Protein AF-A0A410MDQ2-F1 (afdb_monomer)

Radius of gyration: 14.87 Å; Cα contacts (8 Å, |Δi|>4): 51; chains: 1; bounding box: 55×21×25 Å

Nearest PDB structures (foldseek):
  1ryk-assembly1_A  TM=6.149E-01  e=4.087E+00  Escherichia coli

pLDDT: mean 84.36, std 13.73, range [40.88, 95.88]

Solvent-accessible surface area (backbone atoms only — not comparable to full-atom values): 4234 Å² total; per-residue (Å²): 140,90,84,89,83,85,77,73,80,76,76,79,82,50,63,76,84,68,42,50,72,88,74,48,89,54,58,86,84,36,70,71,33,50,50,38,40,49,53,40,51,48,53,26,50,48,45,16,65,76,68,73,50,52,68,69,56,15,46,53,48,48,50,61,56,37,74,103

Secondary structure (DSSP, 8-state):
---------------TT---TTT--S-TTSHHHHHHHHHHHHHHHHHHHHHT--HHHHHHHHHHHH--

Structure (mmCIF, N/CA/C/O backbone):
data_AF-A0A410MDQ2-F1
#
_entry.id   AF-A0A410MDQ2-F1
#
loop_
_atom_site.group_PDB
_atom_site.id
_atom_site.type_symbol
_atom_site.label_atom_id
_atom_site.label_alt_id
_atom_site.label_comp_id
_atom_site.label_asym_id
_atom_site.label_entity_id
_atom_site.label_seq_id
_atom_site.pdbx_PDB_ins_code
_atom_site.Cartn_x
_atom_site.Cartn_y
_atom_site.Cartn_z
_atom_site.occupancy
_atom_site.B_iso_or_equiv
_atom_site.auth_seq_id
_atom_site.auth_comp_id
_atom_site.auth_asym_id
_atom_site.auth_atom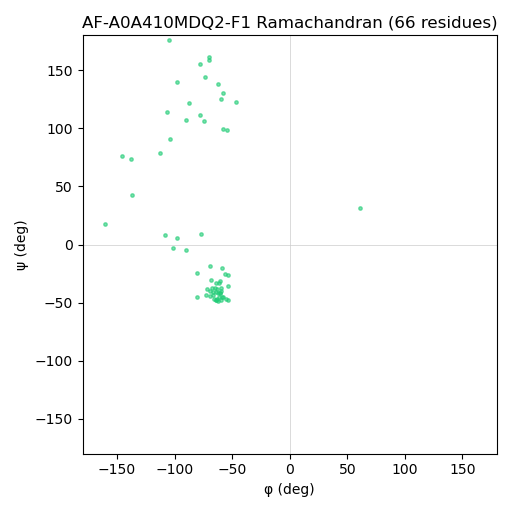_id
_atom_site.pdbx_PDB_model_num
ATOM 1 N N . MET A 1 1 ? -41.730 -0.554 6.609 1.00 40.88 1 MET A N 1
ATOM 2 C CA . MET A 1 1 ? -40.996 -0.315 5.349 1.00 40.88 1 MET A CA 1
ATOM 3 C C . MET A 1 1 ? -39.537 -0.601 5.664 1.00 40.88 1 MET A C 1
ATOM 5 O O . MET A 1 1 ? -38.832 0.274 6.141 1.00 40.88 1 MET A O 1
ATOM 9 N N . GLU A 1 2 ? -39.148 -1.871 5.571 1.00 50.28 2 GLU A N 1
ATOM 10 C CA . GLU A 1 2 ? -37.831 -2.368 5.986 1.00 50.28 2 GLU A CA 1
ATOM 11 C C . GLU A 1 2 ? -36.987 -2.614 4.733 1.00 50.28 2 GLU A C 1
ATOM 13 O O . GLU A 1 2 ? -37.047 -3.675 4.125 1.00 50.28 2 GLU A O 1
ATOM 18 N N . GLN A 1 3 ? -36.238 -1.599 4.304 1.00 51.41 3 GLN A N 1
ATOM 19 C CA . GLN A 1 3 ? -35.201 -1.734 3.277 1.00 51.41 3 GLN A CA 1
ATOM 20 C C . GLN A 1 3 ? -33.977 -0.922 3.714 1.00 51.41 3 GLN A C 1
ATOM 22 O O . GLN A 1 3 ? -33.715 0.163 3.208 1.00 51.41 3 GLN A O 1
ATOM 27 N N . MET A 1 4 ? -33.247 -1.434 4.707 1.00 53.12 4 MET A N 1
ATOM 28 C CA . MET A 1 4 ? -31.939 -0.905 5.129 1.00 53.12 4 MET A CA 1
ATOM 29 C C . MET A 1 4 ? -30.937 -2.039 5.398 1.00 53.12 4 MET A C 1
ATOM 31 O O . MET A 1 4 ? -30.220 -2.023 6.391 1.00 53.12 4 MET A O 1
ATOM 35 N N . ALA A 1 5 ? -30.891 -3.055 4.540 1.00 56.62 5 ALA A N 1
ATOM 36 C CA . ALA A 1 5 ? -29.936 -4.152 4.685 1.00 56.62 5 ALA A CA 1
ATOM 37 C C . ALA A 1 5 ? -29.492 -4.640 3.307 1.00 56.62 5 ALA A C 1
ATOM 39 O O . ALA A 1 5 ? -30.026 -5.630 2.835 1.00 56.62 5 ALA A O 1
ATOM 40 N N . LEU A 1 6 ? -28.607 -3.912 2.615 1.00 48.62 6 LEU A N 1
ATOM 41 C CA . LEU A 1 6 ? -28.032 -4.387 1.339 1.00 48.62 6 LEU A CA 1
ATOM 42 C C . LEU A 1 6 ? -26.723 -3.692 0.916 1.00 48.62 6 LEU A C 1
ATOM 44 O O . LEU A 1 6 ? -26.323 -3.779 -0.239 1.00 48.62 6 LEU A O 1
ATOM 48 N N . PHE A 1 7 ? -26.026 -3.027 1.837 1.00 56.25 7 PHE A N 1
ATOM 49 C CA . PHE A 1 7 ? -24.622 -2.684 1.620 1.00 56.25 7 PHE A CA 1
ATOM 50 C C . PHE A 1 7 ? -23.820 -3.493 2.623 1.00 56.25 7 PHE A C 1
ATOM 52 O O . PHE A 1 7 ? -23.456 -2.995 3.686 1.00 56.25 7 PHE A O 1
ATOM 59 N N . GLU A 1 8 ? -23.625 -4.777 2.311 1.00 56.78 8 GLU A N 1
ATOM 60 C CA . GLU A 1 8 ? -22.532 -5.533 2.912 1.00 56.78 8 GLU A CA 1
ATOM 61 C C . GLU A 1 8 ? -21.290 -4.652 2.804 1.00 56.78 8 GLU A C 1
ATOM 63 O O . GLU A 1 8 ? -20.956 -4.146 1.728 1.00 56.78 8 GLU A O 1
ATOM 68 N N . SER A 1 9 ? -20.676 -4.366 3.946 1.00 56.97 9 SER A N 1
ATOM 69 C CA . SER A 1 9 ? -19.380 -3.717 4.016 1.00 56.97 9 SER A CA 1
ATOM 70 C C . SER A 1 9 ? -18.427 -4.548 3.166 1.00 56.97 9 SER A C 1
ATOM 72 O O . SER A 1 9 ? -17.993 -5.602 3.616 1.00 56.97 9 SER A O 1
ATOM 74 N N . VAL A 1 10 ? -18.193 -4.113 1.922 1.00 65.88 10 VAL A N 1
ATOM 75 C CA . VAL A 1 10 ? -17.336 -4.802 0.954 1.00 65.88 10 VAL A CA 1
ATOM 76 C C . VAL A 1 10 ? -15.964 -4.919 1.592 1.00 65.88 10 VAL A C 1
ATOM 78 O O . VAL A 1 10 ? -15.218 -3.936 1.629 1.00 65.88 10 VAL A O 1
ATOM 81 N N . GLU A 1 11 ? -15.672 -6.094 2.147 1.00 71.81 11 GLU A N 1
ATOM 82 C CA . GLU A 1 11 ? -14.398 -6.362 2.788 1.00 71.81 11 GLU A CA 1
ATOM 83 C C . GLU A 1 11 ? -13.307 -6.165 1.742 1.00 71.81 11 GLU A C 1
ATOM 85 O O . GLU A 1 11 ? -13.354 -6.685 0.626 1.00 71.81 11 GLU A O 1
ATOM 90 N N . ILE A 1 12 ? -12.350 -5.305 2.076 1.00 80.94 12 ILE A N 1
ATOM 91 C CA . ILE A 1 12 ? -11.230 -5.030 1.193 1.00 80.94 12 ILE A CA 1
ATOM 92 C C . ILE A 1 12 ? -10.306 -6.234 1.266 1.00 80.94 12 ILE A C 1
ATOM 94 O O . ILE A 1 12 ? -9.581 -6.385 2.244 1.00 80.94 12 ILE A O 1
ATOM 98 N N . GLU A 1 13 ? -10.293 -7.056 0.227 1.00 85.44 13 GLU A N 1
ATOM 99 C CA . GLU A 1 13 ? -9.265 -8.077 0.057 1.00 85.44 13 GLU A CA 1
ATOM 100 C C . GLU A 1 13 ? -8.065 -7.471 -0.677 1.00 85.44 13 GLU A C 1
ATOM 102 O O . GLU A 1 13 ? -8.188 -6.943 -1.785 1.00 85.44 13 GLU A O 1
ATOM 107 N N . VAL A 1 14 ? -6.886 -7.519 -0.050 1.00 88.38 14 VAL A N 1
ATOM 108 C CA . VAL A 1 14 ? -5.630 -7.063 -0.658 1.00 88.38 14 VAL A CA 1
ATOM 109 C C . VAL A 1 14 ? -4.790 -8.286 -1.020 1.00 88.38 14 VAL A C 1
ATOM 111 O O . VAL A 1 14 ? -4.308 -8.972 -0.119 1.00 88.38 14 VAL A O 1
ATOM 114 N N . PRO A 1 15 ? -4.544 -8.560 -2.314 1.00 88.94 15 PRO A N 1
ATOM 115 C CA . PRO A 1 15 ? -3.702 -9.682 -2.706 1.00 88.94 15 PRO A CA 1
ATOM 116 C C . PRO A 1 15 ? -2.264 -9.520 -2.197 1.00 88.94 15 PRO A C 1
ATOM 118 O O . PRO A 1 15 ? -1.664 -8.452 -2.348 1.00 88.94 15 PRO A O 1
ATOM 121 N N . GLN A 1 16 ? -1.653 -10.603 -1.704 1.00 87.88 16 GLN A N 1
ATOM 122 C CA . GLN A 1 16 ? -0.242 -10.614 -1.272 1.00 87.88 16 GLN A CA 1
ATOM 123 C C . GLN A 1 16 ? 0.748 -10.239 -2.388 1.00 87.88 16 GLN A C 1
ATOM 125 O O . GLN A 1 16 ? 1.873 -9.814 -2.127 1.00 87.88 16 GLN A O 1
ATOM 130 N N . SER A 1 17 ? 0.335 -10.354 -3.652 1.00 88.19 17 SER A N 1
ATOM 131 C CA . SER A 1 17 ? 1.128 -9.920 -4.803 1.00 88.19 17 SER A CA 1
ATOM 132 C C . SER A 1 17 ? 1.273 -8.398 -4.909 1.00 88.19 17 SER A C 1
ATOM 134 O O . SER A 1 17 ? 2.166 -7.930 -5.617 1.00 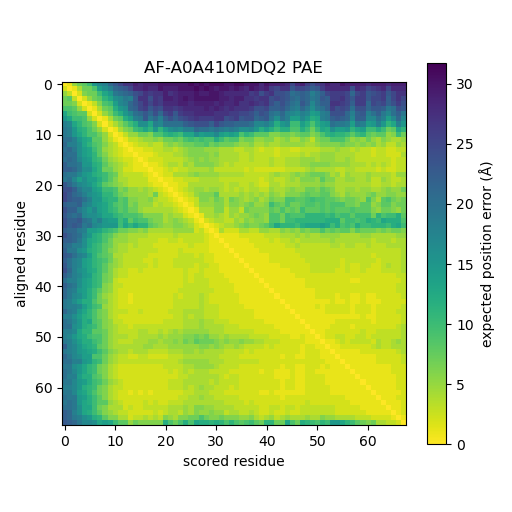88.19 17 SER A O 1
ATOM 136 N N . VAL A 1 18 ? 0.410 -7.617 -4.247 1.00 88.50 18 VAL A N 1
ATOM 137 C CA . VAL A 1 18 ? 0.475 -6.151 -4.261 1.00 88.50 18 VAL A CA 1
ATOM 138 C C . VAL A 1 18 ? 1.583 -5.694 -3.318 1.00 88.50 18 VAL A C 1
ATOM 140 O O . VAL A 1 18 ? 1.502 -5.818 -2.094 1.00 88.50 18 VAL A O 1
ATOM 143 N N . LYS A 1 19 ? 2.640 -5.139 -3.908 1.00 88.38 19 LYS A N 1
ATOM 144 C CA . LYS A 1 19 ? 3.814 -4.658 -3.180 1.00 88.38 19 LYS A CA 1
ATOM 145 C C . LYS A 1 19 ? 3.732 -3.162 -2.959 1.00 88.38 19 LYS A C 1
ATOM 147 O O . LYS A 1 19 ? 3.361 -2.411 -3.861 1.00 88.38 19 LYS A O 1
ATOM 152 N N . SER A 1 20 ? 4.136 -2.718 -1.775 1.00 88.62 20 SER A N 1
ATOM 153 C CA . SER A 1 20 ? 4.386 -1.301 -1.559 1.00 88.62 20 SER A CA 1
ATOM 154 C C . SER A 1 20 ? 5.640 -0.853 -2.323 1.00 88.62 20 SER A C 1
ATOM 156 O O . SER A 1 20 ? 6.524 -1.666 -2.611 1.00 88.62 20 SER A O 1
ATOM 158 N N . PRO A 1 21 ? 5.782 0.453 -2.609 1.00 85.69 21 PRO A N 1
ATOM 159 C CA . PRO A 1 21 ? 6.970 0.978 -3.281 1.00 85.69 21 PRO A CA 1
ATOM 160 C C . PRO A 1 21 ? 8.290 0.660 -2.563 1.00 85.69 21 PRO A C 1
ATOM 162 O O . PRO A 1 21 ? 9.325 0.596 -3.214 1.00 85.69 21 PRO A O 1
ATOM 165 N N . LEU A 1 22 ? 8.257 0.444 -1.240 1.00 85.31 22 LEU A N 1
ATOM 166 C CA . LEU A 1 22 ? 9.436 0.101 -0.436 1.00 85.31 22 LEU A CA 1
ATOM 167 C C . LEU A 1 22 ? 9.819 -1.384 -0.526 1.00 85.31 22 LEU A C 1
ATOM 169 O O . LEU A 1 22 ? 10.974 -1.727 -0.314 1.00 85.31 22 LEU A O 1
ATOM 173 N N . GLU A 1 23 ? 8.868 -2.261 -0.849 1.00 84.81 23 GLU A N 1
ATOM 174 C CA . GLU A 1 23 ? 9.092 -3.707 -1.018 1.00 84.81 23 GLU A CA 1
ATOM 175 C C . GLU A 1 23 ? 9.454 -4.073 -2.465 1.00 84.81 23 GLU A C 1
ATOM 177 O O . GLU A 1 23 ? 9.703 -5.234 -2.808 1.00 84.81 23 GLU A O 1
ATOM 182 N N . CYS A 1 24 ? 9.421 -3.086 -3.358 1.00 84.44 24 CYS A N 1
ATOM 183 C CA . CYS A 1 24 ? 9.571 -3.298 -4.778 1.00 8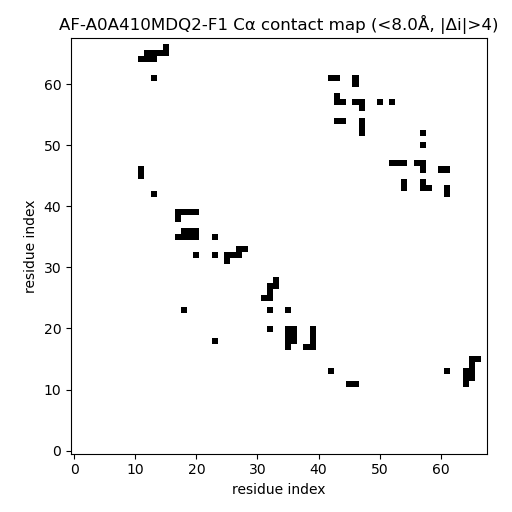4.44 24 CYS A CA 1
ATOM 184 C C . CYS A 1 24 ? 11.048 -3.224 -5.187 1.00 84.44 24 CYS A C 1
ATOM 186 O O . CYS A 1 24 ? 11.620 -2.148 -5.312 1.00 84.44 24 CYS A O 1
ATOM 188 N N . ASN A 1 25 ? 11.646 -4.375 -5.505 1.00 85.12 25 ASN A N 1
ATOM 189 C CA . ASN A 1 25 ? 13.035 -4.478 -5.988 1.00 85.12 25 ASN A CA 1
ATOM 190 C C . ASN A 1 25 ? 13.217 -4.086 -7.473 1.00 85.12 25 ASN A C 1
ATOM 192 O O . ASN A 1 25 ? 14.267 -4.326 -8.070 1.00 85.12 25 ASN A O 1
ATOM 196 N N . LYS A 1 26 ? 12.178 -3.536 -8.114 1.00 84.06 26 LYS A N 1
ATOM 197 C CA . LYS A 1 26 ? 12.217 -3.106 -9.520 1.00 84.06 26 LYS A CA 1
ATOM 198 C C . LYS A 1 26 ? 12.947 -1.766 -9.643 1.00 84.06 26 LYS A C 1
ATOM 200 O O . LYS A 1 26 ? 12.947 -0.957 -8.721 1.00 84.06 26 LYS A O 1
ATOM 205 N N . LYS A 1 27 ? 13.517 -1.485 -10.821 1.00 85.81 27 LYS A N 1
ATOM 206 C CA . LYS A 1 27 ? 14.120 -0.170 -11.099 1.00 85.81 27 LYS A CA 1
ATOM 207 C C . LYS A 1 27 ? 13.066 0.929 -10.919 1.00 85.81 27 LYS A C 1
ATOM 209 O O . LYS A 1 27 ? 12.001 0.838 -11.528 1.00 85.81 27 LYS A O 1
ATOM 214 N N . MET A 1 28 ? 13.403 1.973 -10.162 1.00 76.88 28 MET A N 1
ATOM 215 C CA . MET A 1 28 ? 12.513 3.077 -9.758 1.00 76.88 28 MET A CA 1
ATOM 216 C C . MET A 1 28 ? 11.791 3.775 -10.929 1.00 76.88 28 MET A C 1
ATOM 218 O O . MET A 1 28 ? 10.685 4.270 -10.765 1.00 76.88 28 MET A O 1
ATOM 222 N N . ASN A 1 29 ? 12.374 3.749 -12.132 1.00 82.38 29 ASN A N 1
ATOM 223 C CA . ASN A 1 29 ? 11.792 4.361 -13.336 1.00 82.38 29 ASN A CA 1
ATOM 224 C C . ASN A 1 29 ? 11.266 3.334 -14.351 1.00 82.38 29 ASN A C 1
ATOM 226 O O . ASN A 1 29 ? 10.932 3.684 -15.481 1.00 82.38 29 ASN A O 1
ATOM 230 N N . SER A 1 30 ? 11.226 2.051 -13.990 1.00 91.44 30 SER A N 1
ATOM 231 C CA . SER A 1 30 ? 10.636 1.035 -14.859 1.00 91.44 30 SER A CA 1
ATOM 232 C C . SER A 1 30 ? 9.115 1.161 -14.863 1.00 91.44 30 SER A C 1
ATOM 234 O O . SER A 1 30 ? 8.496 1.415 -13.830 1.00 91.44 30 SER A O 1
ATOM 236 N N . GLN A 1 31 ? 8.496 0.906 -16.015 1.00 91.38 31 GLN A N 1
ATOM 237 C CA . GLN A 1 31 ? 7.037 0.873 -16.140 1.00 91.38 31 GLN A CA 1
ATOM 238 C C . GLN A 1 31 ? 6.399 -0.088 -15.123 1.00 91.38 31 GLN A C 1
ATOM 240 O O . GLN A 1 31 ? 5.352 0.209 -14.555 1.00 91.38 31 GLN A O 1
ATOM 245 N N . ALA A 1 32 ? 7.073 -1.204 -14.840 1.00 87.44 32 ALA A N 1
ATOM 246 C CA . ALA A 1 32 ? 6.629 -2.196 -13.872 1.00 87.44 32 ALA A CA 1
ATOM 247 C C . ALA A 1 32 ? 6.670 -1.697 -12.414 1.00 87.44 32 ALA A C 1
ATOM 249 O O . ALA A 1 32 ? 5.851 -2.140 -11.619 1.00 87.44 32 ALA A O 1
ATOM 250 N N . PHE A 1 33 ? 7.592 -0.798 -12.052 1.00 90.00 33 PHE A N 1
ATOM 251 C CA . PHE A 1 33 ? 7.599 -0.149 -10.734 1.00 90.00 33 PHE A CA 1
ATOM 252 C C . PHE A 1 33 ? 6.464 0.874 -10.619 1.00 90.00 33 PHE A C 1
ATOM 254 O O . PHE A 1 33 ? 5.745 0.902 -9.624 1.00 90.00 33 PHE A O 1
ATOM 261 N N . VAL A 1 34 ? 6.263 1.682 -11.665 1.00 90.62 34 VAL A N 1
ATOM 262 C CA . VAL A 1 34 ? 5.190 2.688 -11.700 1.00 90.62 34 VAL A CA 1
ATOM 263 C C . VAL A 1 34 ? 3.809 2.027 -11.629 1.00 90.62 34 VAL A C 1
ATOM 265 O O . VAL A 1 34 ? 2.918 2.545 -10.959 1.00 90.62 34 VAL A O 1
ATOM 268 N N . ALA A 1 35 ? 3.628 0.878 -12.286 1.00 90.19 35 ALA A N 1
ATOM 269 C CA . ALA A 1 35 ? 2.398 0.094 -12.201 1.00 90.19 35 ALA A CA 1
ATOM 270 C C . ALA A 1 35 ? 2.128 -0.397 -10.768 1.00 90.19 35 ALA A C 1
ATOM 272 O O . ALA A 1 35 ? 1.039 -0.157 -10.248 1.00 90.19 35 ALA A O 1
ATOM 273 N N . ASP A 1 36 ? 3.126 -0.990 -10.103 1.00 90.19 36 ASP A N 1
ATOM 274 C CA . ASP A 1 36 ? 3.001 -1.444 -8.710 1.00 90.19 36 ASP A CA 1
ATOM 275 C C . ASP A 1 36 ? 2.691 -0.275 -7.760 1.00 90.19 36 ASP A C 1
ATOM 277 O O . ASP A 1 36 ? 1.820 -0.382 -6.899 1.00 90.19 36 ASP A O 1
ATOM 281 N N . GLN A 1 37 ? 3.350 0.875 -7.947 1.00 91.75 37 GLN A N 1
ATOM 282 C CA . GLN A 1 37 ? 3.108 2.071 -7.139 1.00 91.75 37 GLN A CA 1
ATOM 283 C C . GLN A 1 37 ? 1.672 2.588 -7.291 1.00 91.75 37 GLN A C 1
ATOM 285 O O . GLN A 1 37 ? 1.054 2.987 -6.301 1.00 91.75 37 GLN A O 1
ATOM 290 N N . ARG A 1 38 ? 1.141 2.598 -8.520 1.00 93.06 38 ARG A N 1
ATOM 291 C CA . ARG A 1 38 ? -0.244 3.006 -8.788 1.00 93.06 38 ARG A CA 1
ATOM 292 C C . ARG A 1 38 ? -1.227 2.050 -8.131 1.00 93.06 38 ARG A C 1
ATOM 294 O O . ARG A 1 38 ? -2.104 2.520 -7.414 1.00 93.06 38 ARG A O 1
ATOM 301 N N . LEU A 1 39 ? -1.019 0.747 -8.301 1.00 93.06 39 LEU A N 1
ATOM 302 C CA . LEU A 1 39 ? -1.875 -0.280 -7.716 1.00 93.06 39 LEU A CA 1
ATOM 303 C C . LEU A 1 39 ? -1.898 -0.180 -6.185 1.00 93.06 39 LEU A C 1
ATOM 305 O O . LEU A 1 39 ? -2.965 -0.122 -5.581 1.00 93.06 39 LEU A O 1
ATOM 309 N N . PHE A 1 40 ? -0.728 -0.059 -5.551 1.00 94.44 40 PHE A N 1
ATOM 310 C CA . PHE A 1 40 ? -0.628 0.184 -4.111 1.00 94.44 40 PHE A CA 1
ATOM 311 C C . PHE A 1 40 ? -1.410 1.437 -3.685 1.00 94.44 40 PHE A C 1
ATOM 313 O O . PHE A 1 40 ? -2.177 1.404 -2.723 1.00 94.44 40 PHE A O 1
ATOM 320 N N . ALA A 1 41 ? -1.254 2.547 -4.413 1.00 94.75 41 ALA A N 1
ATOM 321 C CA . ALA A 1 41 ? -1.955 3.788 -4.102 1.00 94.75 41 ALA A CA 1
ATOM 322 C C . ALA A 1 41 ? -3.482 3.667 -4.252 1.00 94.75 41 ALA A C 1
ATOM 324 O O . ALA A 1 41 ? -4.210 4.319 -3.501 1.00 94.75 41 ALA A O 1
ATOM 325 N N . GLU A 1 42 ? -3.975 2.857 -5.191 1.00 94.56 42 GLU A N 1
ATOM 326 C CA . GLU A 1 42 ? -5.407 2.591 -5.358 1.00 94.56 42 GLU A CA 1
ATOM 327 C C . GLU A 1 42 ? -5.988 1.845 -4.158 1.00 94.56 42 GLU A C 1
ATOM 329 O O . GLU A 1 42 ? -6.983 2.308 -3.597 1.00 94.56 42 GLU A O 1
ATOM 334 N N . TYR A 1 43 ? -5.329 0.784 -3.686 1.00 94.25 43 TYR A N 1
ATOM 335 C CA . TYR A 1 43 ? -5.768 0.069 -2.483 1.00 94.25 43 TYR A CA 1
ATOM 336 C C . TYR A 1 43 ? -5.758 0.963 -1.244 1.00 94.25 43 TYR A C 1
ATOM 338 O O . TYR A 1 43 ? -6.739 1.003 -0.504 1.00 94.25 43 TYR A O 1
ATOM 346 N N . VAL A 1 44 ? -4.693 1.745 -1.039 1.00 94.56 44 VAL A N 1
ATOM 347 C CA . VAL A 1 44 ? -4.630 2.678 0.097 1.00 94.56 44 VAL A CA 1
ATOM 348 C C . VAL A 1 44 ? -5.760 3.709 0.021 1.00 94.56 44 VAL A C 1
ATOM 350 O O . VAL A 1 44 ? -6.412 3.967 1.028 1.00 94.56 44 VAL A O 1
ATOM 353 N N . LYS A 1 45 ? -6.064 4.260 -1.163 1.00 94.62 45 LYS A N 1
ATOM 354 C CA . LYS A 1 45 ? -7.204 5.178 -1.342 1.00 94.62 45 LYS A CA 1
ATOM 355 C C . LYS A 1 45 ? -8.549 4.497 -1.099 1.00 94.62 45 LYS A C 1
ATOM 357 O O . LYS A 1 45 ? -9.453 5.132 -0.562 1.00 94.62 45 LYS A O 1
ATOM 362 N N . MET A 1 46 ? -8.700 3.237 -1.497 1.00 92.12 46 MET A N 1
ATOM 363 C CA . MET A 1 46 ? -9.920 2.466 -1.268 1.00 92.12 46 MET A CA 1
ATOM 364 C C . MET A 1 46 ? -10.163 2.260 0.230 1.00 92.12 46 MET A C 1
ATOM 366 O O . MET A 1 46 ? -11.241 2.591 0.719 1.00 92.12 46 MET A O 1
ATOM 370 N N . ILE A 1 47 ? -9.131 1.836 0.969 1.00 92.31 47 ILE A N 1
ATOM 371 C CA . ILE A 1 47 ? -9.161 1.698 2.434 1.00 92.31 47 ILE A CA 1
ATOM 372 C C . ILE A 1 47 ? -9.472 3.041 3.091 1.00 92.31 47 ILE A C 1
ATOM 374 O O . ILE A 1 47 ? -10.334 3.121 3.966 1.00 92.31 47 ILE A O 1
ATOM 378 N N . GLN A 1 48 ? -8.820 4.108 2.628 1.00 93.69 48 GLN A N 1
ATOM 379 C CA . GLN A 1 48 ? -9.038 5.455 3.135 1.00 93.69 48 GLN A CA 1
ATOM 380 C C . GLN A 1 48 ? -10.503 5.891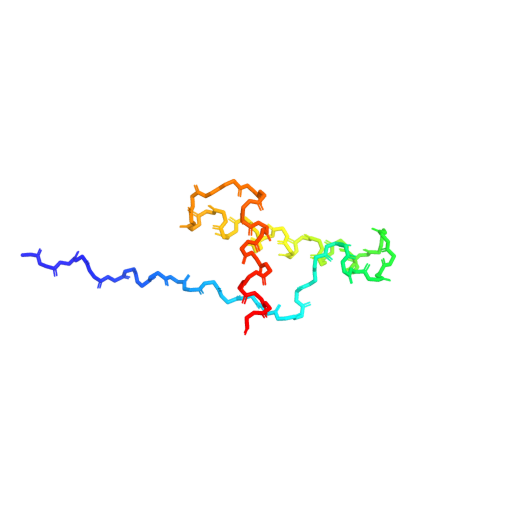 3.000 1.00 93.69 48 GLN A C 1
ATOM 382 O O . GLN A 1 48 ? -11.074 6.433 3.942 1.00 93.69 48 GLN A O 1
ATOM 387 N N . ARG A 1 49 ? -11.116 5.645 1.836 1.00 91.56 49 ARG A N 1
ATOM 388 C CA . ARG A 1 49 ? -12.511 6.011 1.553 1.00 91.56 49 ARG A CA 1
ATOM 389 C C . ARG A 1 49 ? -13.503 5.181 2.351 1.00 91.56 49 ARG A C 1
ATOM 391 O O . ARG A 1 49 ? -14.445 5.748 2.887 1.00 91.56 49 ARG A O 1
ATOM 398 N N . GLN A 1 50 ? -13.298 3.867 2.429 1.00 89.56 50 GLN A N 1
ATOM 399 C CA . GLN A 1 50 ? -14.216 2.992 3.157 1.00 89.56 50 GLN A CA 1
ATOM 400 C C . GLN A 1 50 ? -14.182 3.239 4.666 1.00 89.56 50 GLN A C 1
ATOM 402 O O . GLN A 1 50 ? -15.216 3.173 5.320 1.00 89.56 50 GLN A O 1
ATOM 407 N N . GLN A 1 51 ? -13.002 3.524 5.221 1.00 88.69 51 GLN A N 1
ATOM 408 C CA . GLN A 1 51 ? -12.822 3.642 6.668 1.00 88.69 51 GLN A CA 1
ATOM 409 C C . GLN A 1 51 ? -12.758 5.090 7.170 1.00 88.69 51 GLN A C 1
ATOM 411 O O . GLN A 1 51 ? -12.641 5.305 8.373 1.00 88.69 51 GLN A O 1
ATOM 416 N N . GLY A 1 52 ? -12.806 6.078 6.269 1.00 91.00 52 GLY A N 1
ATOM 417 C CA . GLY A 1 52 ? -12.801 7.500 6.619 1.00 91.00 52 GLY A CA 1
ATOM 418 C C . GLY A 1 52 ? -11.545 7.960 7.366 1.00 91.00 52 GLY A C 1
ATOM 419 O O . GLY A 1 52 ? -11.634 8.848 8.208 1.00 91.00 52 GLY A O 1
ATOM 420 N N . CYS A 1 53 ? -10.387 7.347 7.104 1.00 92.56 53 CYS A N 1
ATOM 421 C CA . CYS A 1 53 ? -9.150 7.608 7.845 1.00 92.56 53 CYS A CA 1
ATOM 422 C C . CYS A 1 53 ? -8.142 8.470 7.067 1.00 92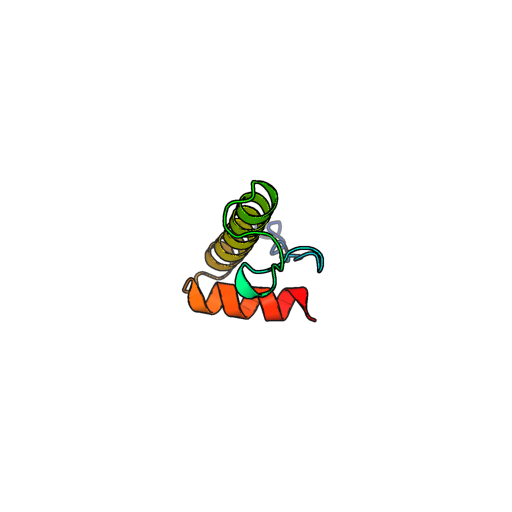.56 53 CYS A C 1
ATOM 424 O O . CYS A 1 53 ? -8.345 8.844 5.906 1.00 92.56 53 CYS A O 1
ATOM 426 N N . SER A 1 54 ? -7.029 8.818 7.713 1.00 95.88 54 SER A N 1
ATOM 427 C CA . SER A 1 54 ? -5.911 9.467 7.029 1.00 95.88 54 SER A CA 1
ATOM 428 C C . SER A 1 54 ? -5.196 8.495 6.085 1.00 95.88 54 SER A C 1
ATOM 430 O 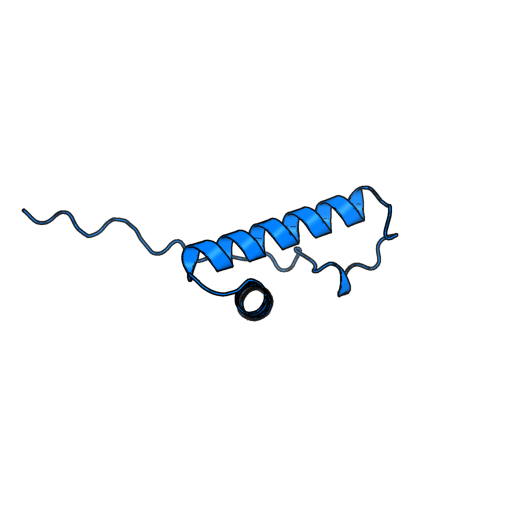O . SER A 1 54 ? -5.269 7.273 6.222 1.00 95.88 54 SER A O 1
ATOM 432 N N . TRP A 1 55 ? -4.435 9.036 5.132 1.00 93.69 55 TRP A N 1
ATOM 433 C CA . TRP A 1 55 ? -3.649 8.210 4.214 1.00 93.69 55 TRP A CA 1
ATOM 434 C C . TRP A 1 55 ? -2.631 7.318 4.948 1.00 93.69 55 TRP A C 1
ATOM 436 O O . TRP A 1 55 ? -2.425 6.169 4.565 1.00 93.69 55 TRP A O 1
ATOM 446 N N . PHE A 1 56 ? -2.013 7.819 6.025 1.00 94.06 56 PHE A N 1
ATOM 447 C CA . PHE A 1 56 ? -1.045 7.056 6.819 1.00 94.06 56 PHE A CA 1
ATOM 448 C C . PHE A 1 56 ? -1.697 5.879 7.547 1.00 94.06 56 PHE A C 1
ATOM 450 O O . PHE A 1 56 ? -1.142 4.781 7.556 1.00 94.06 56 PHE A O 1
ATOM 457 N N . GLU A 1 57 ? -2.889 6.084 8.106 1.00 94.69 57 GLU A N 1
ATOM 458 C CA . GLU A 1 57 ? -3.666 5.015 8.735 1.00 94.69 57 GLU A CA 1
ATOM 459 C C . GLU A 1 57 ? -4.140 3.995 7.703 1.00 94.69 57 GLU A C 1
ATOM 461 O O . GLU A 1 57 ? -3.993 2.797 7.925 1.00 94.69 57 GLU A O 1
ATOM 466 N N . ALA A 1 58 ? -4.637 4.448 6.550 1.00 94.56 58 ALA A N 1
ATOM 467 C CA . ALA A 1 58 ? -5.031 3.566 5.455 1.00 94.56 58 ALA A CA 1
ATOM 468 C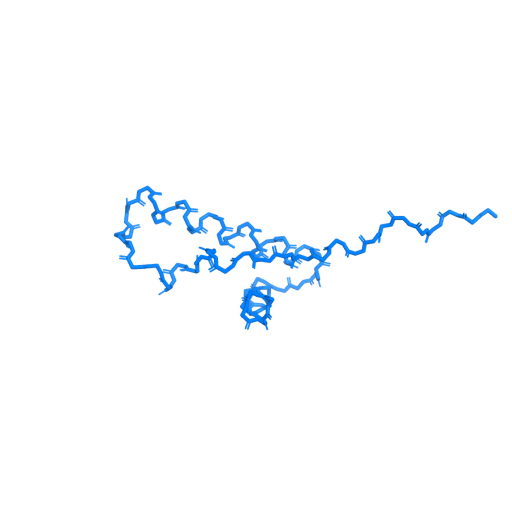 C . ALA A 1 58 ? -3.853 2.721 4.952 1.00 94.56 58 ALA A C 1
ATOM 470 O O . ALA A 1 58 ? -4.002 1.528 4.702 1.00 94.56 58 ALA A O 1
ATOM 471 N N . ARG A 1 59 ? -2.657 3.316 4.864 1.00 94.19 59 ARG A N 1
ATOM 472 C CA . ARG A 1 59 ? -1.423 2.600 4.531 1.00 94.19 59 ARG A CA 1
ATOM 473 C C . ARG A 1 59 ? -1.052 1.568 5.591 1.00 94.19 59 ARG A C 1
ATOM 475 O O . ARG A 1 59 ? -0.602 0.491 5.226 1.00 94.19 59 ARG A O 1
ATOM 482 N N . LYS A 1 60 ? -1.197 1.873 6.880 1.00 94.19 60 LYS A N 1
ATOM 483 C CA . LYS A 1 60 ? -0.940 0.890 7.941 1.00 94.19 60 LYS A CA 1
ATOM 484 C C . LYS A 1 60 ? -1.921 -0.281 7.834 1.00 94.19 60 LYS A C 1
ATOM 486 O O . LYS A 1 60 ? -1.498 -1.430 7.792 1.00 94.19 60 LYS A O 1
ATOM 491 N N . LYS A 1 61 ? -3.206 0.035 7.666 1.00 92.75 61 LYS A N 1
ATOM 492 C CA . LYS A 1 61 ? -4.282 -0.944 7.486 1.00 92.75 61 LYS A CA 1
ATOM 493 C C . LYS A 1 61 ? -4.111 -1.801 6.236 1.00 92.75 61 LYS A C 1
ATOM 495 O O . LYS A 1 61 ? -4.440 -2.974 6.270 1.00 92.75 61 LYS A O 1
ATOM 500 N N . PHE A 1 62 ? -3.550 -1.257 5.155 1.00 94.00 62 PHE A N 1
ATOM 501 C CA . PHE A 1 62 ? -3.195 -2.039 3.968 1.00 94.00 62 PHE A CA 1
ATOM 502 C C . PHE A 1 62 ? -2.310 -3.241 4.324 1.00 94.00 62 PHE A C 1
ATOM 504 O O . PHE A 1 62 ? -2.608 -4.353 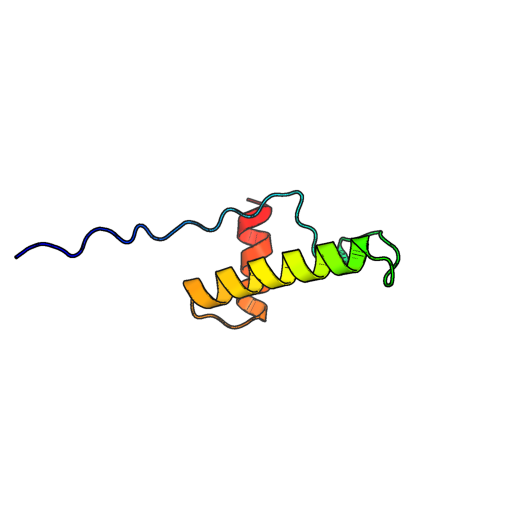3.900 1.00 94.00 62 PHE A O 1
ATOM 511 N N . PHE A 1 63 ? -1.260 -3.032 5.126 1.00 92.81 63 PHE A N 1
ATOM 512 C CA . PHE A 1 63 ? -0.383 -4.123 5.559 1.00 92.81 63 PHE A CA 1
ATOM 513 C C . PHE A 1 63 ? -1.096 -5.063 6.534 1.00 92.81 63 PHE A C 1
ATOM 515 O O . PHE A 1 63 ? -0.982 -6.272 6.393 1.00 92.81 63 PHE A O 1
ATOM 522 N N . GLU A 1 64 ? -1.894 -4.524 7.462 1.00 92.38 64 GLU A N 1
ATOM 523 C CA . GLU A 1 64 ? -2.691 -5.334 8.398 1.00 92.38 64 GLU A CA 1
ATOM 524 C C . GLU A 1 64 ? -3.708 -6.242 7.688 1.00 92.38 64 GLU A C 1
ATOM 526 O O . GLU A 1 64 ? -4.005 -7.316 8.191 1.00 92.38 64 GLU A O 1
ATOM 531 N N . ILE A 1 65 ? -4.245 -5.823 6.538 1.00 90.69 65 ILE A N 1
ATOM 532 C CA . ILE A 1 65 ? -5.184 -6.610 5.728 1.00 90.69 65 ILE A CA 1
ATOM 533 C C . ILE A 1 65 ? -4.440 -7.639 4.868 1.00 90.69 65 ILE A C 1
ATOM 535 O O . ILE A 1 65 ? -4.865 -8.785 4.787 1.00 90.69 65 ILE A O 1
ATOM 539 N N . ARG A 1 66 ? -3.346 -7.233 4.211 1.00 91.88 66 ARG A N 1
ATOM 540 C CA . ARG A 1 66 ? -2.592 -8.079 3.272 1.00 91.88 66 ARG A CA 1
ATOM 541 C C . ARG A 1 66 ? -1.799 -9.192 3.967 1.00 91.88 66 ARG A C 1
ATOM 543 O O . ARG A 1 66 ? -1.674 -10.282 3.414 1.00 91.88 66 ARG A O 1
ATOM 550 N N . ASP A 1 67 ? -1.221 -8.886 5.128 1.00 87.25 67 ASP A N 1
ATOM 551 C CA . ASP A 1 67 ? -0.282 -9.763 5.843 1.00 87.25 67 ASP A CA 1
ATOM 552 C C . ASP A 1 67 ? -0.959 -10.583 6.963 1.00 87.25 67 ASP A C 1
ATOM 554 O O . ASP A 1 67 ? -0.268 -11.261 7.725 1.00 87.25 67 ASP A O 1
ATOM 558 N N . LYS A 1 68 ? -2.292 -10.499 7.078 1.00 77.56 68 LYS A N 1
ATOM 559 C CA . LYS A 1 68 ? -3.112 -11.335 7.968 1.00 77.56 68 LYS A CA 1
ATOM 560 C C . LYS A 1 68 ? -3.187 -12.774 7.465 1.00 77.56 68 LYS A C 1
ATOM 562 O O . LYS A 1 68 ? -3.202 -13.670 8.337 1.00 77.56 68 LYS A O 1
#

Foldseek 3Di:
DDDDPDPDLPDQADELPQDDLVRDPDDCPDPVSVVSNVVLQVQLVVQCVSVVDDSVVSNVVSCVRHVD

Sequence (68 aa):
MEQMALFESVEIEVPQSVKSPLECNKKMNSQAFVADQ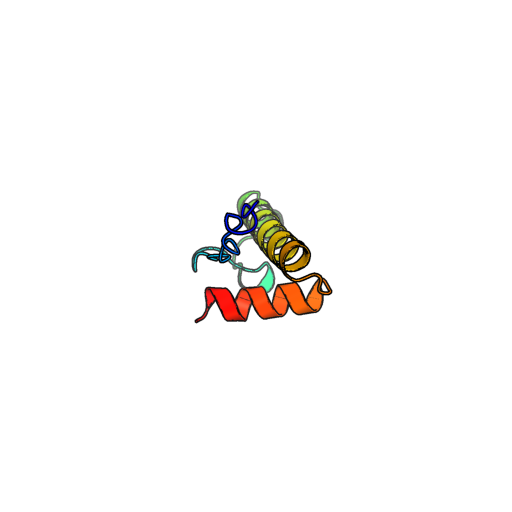RLFAEYVKMIQRQQGCSWFEARKKFFEIRDK

Organism: NCBI:txid45668

Mean predicted aligned error: 7.3 Å